Protein AF-A0A7C2XZT0-F1 (afdb_monomer_lite)

Sequence (110 aa):
MQKIMRIKLNLGLARIQKEAGERRDFLPNKQKAATVFMEDLLHELFVTHFGEPVEAVTPLKGGGSDRKLFRLRHAQRSVIGVTNSDRQENLAFLGFSKHFRRAGLPVPEI

Secondary structure (DSSP, 8-state):
-THHHHHHHHHHHHHHHHHHTS-TT----HHHHHHHHHHHHHHHHHHHHHSS---EEEEE--SSSS-EEEEEEETTEEEEEEE-S-HHHHHHHHHHHHHHHHTT------

Radius of gyration: 16.82 Å; chains: 1; bounding box: 32×40×54 Å

Foldseek 3Di:
DPPPVVVVVVVVVVVVVVVCVPDVPDPDDPVRVVVVVLVVVQQVVCCVVPVDGWPDKDWDDDDPDPKTWIWTDDDPDIDIDIDDPDPVVVVVVVVVQVVCVVVVHPHDDD

Structure (mmCIF, N/CA/C/O backbone):
data_AF-A0A7C2XZT0-F1
#
_entry.id   AF-A0A7C2XZT0-F1
#
loop_
_atom_site.group_PDB
_atom_site.id
_atom_site.type_symbol
_atom_site.label_atom_id
_atom_site.label_alt_id
_atom_site.label_comp_id
_atom_site.label_asym_id
_atom_site.label_entity_id
_atom_site.label_seq_id
_atom_site.pdbx_PDB_ins_code
_atom_site.Cartn_x
_atom_site.Cartn_y
_atom_site.Cartn_z
_atom_site.occupancy
_atom_site.B_iso_or_equiv
_atom_site.auth_seq_id
_atom_site.auth_comp_id
_atom_site.auth_asym_id
_atom_site.auth_atom_id
_atom_site.pdbx_PDB_model_num
ATOM 1 N N . MET A 1 1 ? -2.271 29.310 6.857 1.00 49.53 1 MET A N 1
ATOM 2 C CA . MET A 1 1 ? -2.442 27.858 6.600 1.00 49.53 1 MET A CA 1
ATOM 3 C C . MET A 1 1 ? -1.322 26.963 7.166 1.00 49.53 1 MET A C 1
ATOM 5 O O . MET A 1 1 ? -1.545 25.770 7.286 1.00 49.53 1 MET A O 1
ATOM 9 N N . GLN A 1 2 ? -0.173 27.483 7.632 1.00 40.97 2 GLN A N 1
ATOM 10 C CA . GLN A 1 2 ? 0.926 26.654 8.184 1.00 40.97 2 GLN A CA 1
ATOM 11 C C . GLN A 1 2 ? 0.726 26.133 9.630 1.00 40.97 2 GLN A C 1
ATOM 13 O O . GLN A 1 2 ? 1.527 25.344 10.124 1.00 40.97 2 GLN A O 1
ATOM 18 N N . LYS A 1 3 ? -0.336 26.551 10.336 1.00 38.19 3 LYS A N 1
ATOM 19 C CA . LYS A 1 3 ? -0.523 26.236 11.768 1.00 38.19 3 LYS A CA 1
ATOM 20 C C . LYS A 1 3 ? -1.102 24.833 12.023 1.00 38.19 3 LYS A C 1
ATOM 22 O O . LYS A 1 3 ? -0.831 24.258 13.067 1.00 38.19 3 LYS A O 1
ATOM 27 N N . ILE A 1 4 ? -1.837 24.262 11.063 1.00 40.81 4 ILE A N 1
ATOM 28 C CA . ILE A 1 4 ? -2.536 22.967 11.210 1.00 40.81 4 ILE A CA 1
ATOM 29 C C . ILE A 1 4 ? -1.582 21.777 11.003 1.00 40.81 4 ILE A C 1
ATOM 31 O O . ILE A 1 4 ? -1.640 20.802 11.748 1.00 40.81 4 ILE A O 1
ATOM 35 N N . MET A 1 5 ? -0.636 21.881 10.063 1.00 37.88 5 MET A N 1
ATOM 36 C CA . MET A 1 5 ? 0.339 20.815 9.780 1.00 37.88 5 MET A CA 1
ATOM 37 C C . MET A 1 5 ? 1.315 20.590 10.950 1.00 37.88 5 MET A C 1
ATOM 39 O O . MET A 1 5 ? 1.698 19.462 11.245 1.00 37.88 5 MET A O 1
ATOM 43 N N . ARG A 1 6 ? 1.640 21.655 11.697 1.00 37.72 6 ARG A N 1
ATOM 44 C CA . ARG A 1 6 ? 2.507 21.592 12.887 1.00 37.72 6 ARG A CA 1
ATOM 45 C C . ARG A 1 6 ? 1.830 20.913 14.088 1.00 37.72 6 ARG A C 1
ATOM 47 O O . ARG A 1 6 ? 2.519 20.352 14.932 1.00 37.72 6 ARG A O 1
ATOM 54 N N . ILE A 1 7 ? 0.494 20.921 14.147 1.00 40.41 7 ILE A N 1
ATOM 55 C CA . ILE A 1 7 ? -0.284 20.274 15.218 1.00 40.41 7 ILE A CA 1
ATOM 56 C C . ILE A 1 7 ? -0.362 18.756 14.998 1.00 40.41 7 ILE A C 1
ATOM 58 O O . ILE A 1 7 ? -0.225 18.004 15.959 1.00 40.41 7 ILE A O 1
ATOM 62 N N . LYS A 1 8 ? -0.497 18.286 13.748 1.00 45.34 8 LYS A N 1
ATOM 63 C CA . LYS A 1 8 ? -0.512 16.842 13.446 1.00 45.34 8 LYS A CA 1
ATOM 64 C C . LYS A 1 8 ? 0.846 16.168 13.679 1.00 45.34 8 LYS A C 1
ATOM 66 O O . LYS A 1 8 ? 0.877 15.083 14.250 1.00 45.34 8 LYS A O 1
ATOM 71 N N . LEU A 1 9 ? 1.956 16.841 13.352 1.00 43.72 9 LEU A N 1
ATOM 72 C CA . LEU A 1 9 ? 3.303 16.324 13.641 1.00 43.72 9 LEU A CA 1
ATOM 73 C C . LEU A 1 9 ? 3.556 16.209 15.157 1.00 43.72 9 LEU A C 1
ATOM 75 O O . LEU A 1 9 ? 4.122 15.223 15.624 1.00 43.72 9 LEU A O 1
ATOM 79 N N . ASN A 1 10 ? 3.058 17.174 15.939 1.00 39.31 10 ASN A N 1
ATOM 80 C CA . ASN A 1 10 ? 3.134 17.124 17.400 1.00 39.31 10 ASN A CA 1
ATOM 81 C C . ASN A 1 10 ? 2.241 16.039 18.018 1.00 39.31 10 ASN A C 1
ATOM 83 O O . ASN A 1 10 ? 2.585 15.541 19.083 1.00 39.31 10 ASN A O 1
ATOM 87 N N . LEU A 1 11 ? 1.130 15.646 17.385 1.00 51.69 11 LEU A N 1
ATOM 88 C CA . LEU A 1 11 ? 0.261 14.587 17.916 1.00 51.69 11 LEU A CA 1
ATOM 89 C C . LEU A 1 11 ? 0.911 13.197 17.824 1.00 51.69 11 LEU A C 1
ATOM 91 O O . LEU A 1 11 ? 0.818 12.425 18.776 1.00 51.69 11 LEU A O 1
ATOM 95 N N . GLY A 1 12 ? 1.605 12.899 16.719 1.00 48.28 12 GLY A N 1
ATOM 96 C CA . GLY A 1 12 ? 2.367 11.652 16.567 1.00 48.28 12 GLY A CA 1
ATOM 97 C C . GLY A 1 12 ? 3.554 11.578 17.534 1.00 48.28 12 GLY A C 1
ATOM 98 O O . GLY A 1 12 ? 3.733 10.583 18.234 1.00 48.28 12 GLY A O 1
ATOM 99 N N . LEU A 1 13 ? 4.302 12.679 17.668 1.00 45.34 13 LEU A N 1
ATOM 100 C CA . LEU A 1 13 ? 5.394 12.809 18.643 1.00 45.34 13 LEU A CA 1
ATOM 101 C C . LEU A 1 13 ? 4.905 12.727 20.098 1.00 45.34 13 LEU A C 1
ATOM 103 O O . LEU A 1 13 ? 5.548 12.079 20.920 1.00 45.34 13 LEU A O 1
ATOM 107 N N . ALA A 1 14 ? 3.754 13.323 20.421 1.00 47.81 14 ALA A N 1
ATOM 108 C CA . ALA A 1 14 ? 3.172 13.261 21.760 1.00 47.81 14 ALA A CA 1
ATOM 109 C C . ALA A 1 14 ? 2.656 11.858 22.111 1.00 47.81 14 ALA A C 1
ATOM 111 O O . ALA A 1 14 ? 2.736 11.464 23.271 1.00 47.81 14 ALA A O 1
ATOM 112 N N . ARG A 1 15 ? 2.172 11.081 21.132 1.00 48.44 15 ARG A N 1
ATOM 113 C CA . ARG A 1 15 ? 1.782 9.677 21.338 1.00 48.44 15 ARG A CA 1
ATOM 114 C C . ARG A 1 15 ? 2.995 8.810 21.679 1.00 48.44 15 ARG A C 1
ATOM 116 O O . ARG A 1 15 ? 2.960 8.087 22.669 1.00 48.44 15 ARG A O 1
ATOM 123 N N . ILE A 1 16 ? 4.097 8.997 20.952 1.00 53.38 16 ILE A N 1
ATOM 124 C CA . ILE A 1 16 ? 5.383 8.338 21.228 1.00 53.38 16 ILE A CA 1
ATOM 125 C C . ILE A 1 16 ? 5.924 8.738 22.613 1.00 53.38 16 ILE A C 1
ATOM 127 O O . ILE A 1 16 ? 6.400 7.887 23.357 1.00 53.38 16 ILE A O 1
ATOM 131 N N . GLN A 1 17 ? 5.819 10.014 23.003 1.00 48.97 17 GLN A N 1
ATOM 132 C CA . GLN A 1 17 ? 6.285 10.484 24.315 1.00 48.97 17 GLN A CA 1
ATOM 133 C C . GLN A 1 17 ? 5.397 10.029 25.482 1.00 48.97 17 GLN A C 1
ATOM 135 O O . GLN A 1 17 ? 5.916 9.727 26.556 1.00 48.97 17 GLN A O 1
ATOM 140 N N . LYS A 1 18 ? 4.075 9.941 25.287 1.00 47.41 18 LYS A N 1
ATOM 141 C CA . LYS A 1 18 ? 3.136 9.472 26.316 1.00 47.41 18 LYS A CA 1
ATOM 142 C C . LYS A 1 18 ? 3.278 7.968 26.569 1.00 47.41 18 LYS A C 1
ATOM 144 O O . LYS A 1 18 ? 3.174 7.545 27.713 1.00 47.41 18 LYS A O 1
ATOM 149 N N . GLU A 1 19 ? 3.591 7.185 25.537 1.00 47.34 19 GLU A N 1
ATOM 150 C CA . GLU A 1 19 ? 3.903 5.753 25.665 1.00 47.34 19 GLU A CA 1
ATOM 151 C C . GLU A 1 19 ? 5.321 5.505 26.226 1.00 47.34 19 GLU A C 1
ATOM 153 O O . GLU A 1 19 ? 5.536 4.544 26.963 1.00 47.34 19 GLU A O 1
ATOM 158 N N . ALA A 1 20 ? 6.281 6.400 25.956 1.00 47.56 20 ALA A N 1
ATOM 159 C CA . ALA A 1 20 ? 7.644 6.329 26.498 1.00 47.56 20 ALA A CA 1
ATOM 160 C C . ALA A 1 20 ? 7.760 6.752 27.978 1.00 47.56 20 ALA A C 1
ATOM 162 O O . ALA A 1 20 ? 8.731 6.394 28.646 1.00 47.56 20 ALA A O 1
ATOM 163 N N . GLY A 1 21 ? 6.787 7.501 28.507 1.00 39.62 21 GLY A N 1
ATOM 164 C CA . GLY A 1 21 ? 6.800 8.003 29.886 1.00 39.62 21 GLY A CA 1
ATOM 165 C C . GLY A 1 21 ? 6.591 6.937 30.969 1.00 39.62 21 GLY A C 1
ATOM 166 O O . GLY A 1 21 ? 6.970 7.167 32.115 1.00 39.62 21 GLY A O 1
ATOM 167 N N . GLU A 1 22 ? 6.039 5.770 30.621 1.00 45.91 22 GLU A N 1
ATOM 168 C CA . GLU A 1 22 ? 5.622 4.751 31.601 1.00 45.91 22 GLU A CA 1
ATOM 169 C C . GLU A 1 22 ? 6.453 3.454 31.552 1.00 45.91 22 GLU A C 1
ATOM 171 O O . GLU A 1 22 ? 6.354 2.609 32.438 1.00 45.91 22 GLU A O 1
ATOM 176 N N . ARG A 1 23 ? 7.346 3.299 30.564 1.00 45.75 23 ARG A N 1
ATOM 177 C CA . ARG A 1 23 ? 8.297 2.176 30.487 1.00 45.75 23 ARG A CA 1
ATOM 178 C C . ARG A 1 23 ? 9.681 2.682 30.101 1.00 45.75 23 ARG A C 1
ATOM 180 O O . ARG A 1 23 ? 9.989 2.828 28.922 1.00 45.75 23 ARG A O 1
ATOM 187 N N . ARG A 1 24 ? 10.537 2.896 31.105 1.00 42.59 24 ARG A N 1
ATOM 188 C CA . ARG A 1 24 ? 11.923 3.380 30.945 1.00 42.59 24 ARG A CA 1
ATOM 189 C C . ARG A 1 24 ? 12.863 2.426 30.179 1.00 42.59 24 ARG A C 1
ATOM 191 O O . ARG A 1 24 ? 14.003 2.801 29.935 1.00 42.59 24 ARG A O 1
ATOM 198 N N . ASP A 1 25 ? 12.373 1.277 29.707 1.00 42.66 25 ASP A N 1
ATOM 199 C CA . ASP A 1 25 ? 13.208 0.215 29.123 1.00 42.66 25 ASP A CA 1
ATOM 200 C C . ASP A 1 25 ? 12.949 -0.055 27.626 1.00 42.66 25 ASP A C 1
ATOM 202 O O . ASP A 1 25 ? 13.541 -0.963 27.047 1.00 42.66 25 ASP A O 1
ATOM 206 N N . PHE A 1 26 ? 12.087 0.719 26.955 1.00 47.22 26 PHE A N 1
ATOM 207 C CA . PHE A 1 26 ? 11.761 0.498 25.538 1.00 47.22 26 PHE A CA 1
ATOM 208 C C . PHE A 1 26 ? 12.187 1.670 24.652 1.00 47.22 26 PHE A C 1
ATOM 210 O O . PHE A 1 26 ? 11.362 2.428 24.152 1.00 47.22 26 PHE A O 1
ATOM 217 N N . LEU A 1 27 ? 13.489 1.774 24.377 1.00 47.66 27 LEU A N 1
ATOM 218 C CA . LEU A 1 27 ? 13.943 2.443 23.157 1.00 47.66 27 LEU A CA 1
ATOM 219 C C . LEU A 1 27 ? 13.698 1.476 21.986 1.00 47.66 27 LEU A C 1
ATOM 221 O O . LEU A 1 27 ? 14.355 0.433 21.914 1.00 47.66 27 LEU A O 1
ATOM 225 N N . PRO A 1 28 ? 12.746 1.744 21.075 1.00 55.03 28 PRO A N 1
ATOM 226 C CA . PRO A 1 28 ? 12.532 0.864 19.939 1.00 55.03 28 PRO A CA 1
ATOM 227 C C . PRO A 1 28 ? 13.796 0.840 19.074 1.00 55.03 28 PRO A C 1
ATOM 229 O O . PRO A 1 28 ? 14.342 1.884 18.720 1.00 55.03 28 PRO A O 1
ATOM 232 N N . ASN A 1 29 ? 14.251 -0.358 18.693 1.00 73.00 29 ASN A N 1
ATOM 233 C CA . ASN A 1 29 ? 15.286 -0.500 17.667 1.00 73.00 29 ASN A CA 1
ATOM 234 C C . ASN A 1 29 ? 14.879 0.317 16.422 1.00 73.00 29 ASN A C 1
ATOM 236 O O . ASN A 1 29 ? 13.700 0.327 16.054 1.00 73.00 29 ASN A O 1
ATOM 240 N N . LYS A 1 30 ? 15.854 0.942 15.746 1.00 60.34 30 LYS A N 1
ATOM 241 C CA . LYS A 1 30 ? 15.698 1.659 14.468 1.00 60.34 30 LYS A CA 1
ATOM 242 C C . LYS A 1 30 ? 14.770 0.939 13.484 1.00 60.34 30 LYS A C 1
ATOM 244 O O . LYS A 1 30 ? 13.962 1.592 12.837 1.00 60.34 30 LYS A O 1
ATOM 249 N N . GLN A 1 31 ? 14.831 -0.392 13.407 1.00 59.69 31 GLN A N 1
ATOM 250 C CA . GLN A 1 31 ? 13.961 -1.191 12.530 1.00 59.69 31 GLN A CA 1
ATOM 251 C C . GLN A 1 31 ? 12.475 -1.147 12.932 1.00 59.69 31 GLN A C 1
ATOM 253 O O . GLN A 1 31 ? 11.598 -1.036 12.071 1.00 59.69 31 GLN A O 1
ATOM 258 N N . LYS A 1 32 ? 12.185 -1.215 14.237 1.00 62.53 32 LYS A N 1
ATOM 259 C CA . LYS A 1 32 ? 10.822 -1.145 14.779 1.00 62.53 32 LYS A CA 1
ATOM 260 C C . LYS A 1 32 ? 10.278 0.275 14.658 1.00 62.53 32 LYS A C 1
ATOM 262 O O . LYS A 1 32 ? 9.176 0.446 14.156 1.00 62.53 32 LYS A O 1
ATOM 267 N N . ALA A 1 33 ? 11.089 1.276 15.004 1.00 62.53 33 ALA A N 1
ATOM 268 C CA . ALA A 1 33 ? 10.738 2.683 14.837 1.00 62.53 33 ALA A CA 1
ATOM 269 C C . ALA A 1 33 ? 10.412 3.009 13.369 1.00 62.53 33 ALA A C 1
ATOM 271 O O . ALA A 1 33 ? 9.333 3.509 13.082 1.00 62.53 33 ALA A O 1
ATOM 272 N N . ALA A 1 34 ? 11.285 2.635 12.426 1.00 63.06 34 ALA A N 1
ATOM 273 C CA . ALA A 1 34 ? 11.055 2.857 10.998 1.00 63.06 34 ALA A CA 1
ATOM 274 C C . ALA A 1 34 ? 9.789 2.159 10.480 1.00 63.06 34 ALA A C 1
ATOM 276 O O . ALA A 1 34 ? 9.133 2.675 9.586 1.00 63.06 34 ALA A O 1
ATOM 277 N N . THR A 1 35 ? 9.434 0.996 11.028 1.00 67.56 35 THR A N 1
ATOM 278 C CA . THR A 1 35 ? 8.207 0.292 10.630 1.00 67.56 35 THR A CA 1
ATOM 279 C C . THR A 1 35 ? 6.959 1.017 11.135 1.00 67.56 35 THR A C 1
ATOM 281 O O . THR A 1 35 ? 6.048 1.222 10.344 1.00 67.56 35 THR A O 1
ATOM 284 N N . VAL A 1 36 ? 6.962 1.484 12.389 1.00 69.62 36 VAL A N 1
ATOM 285 C CA . VAL A 1 36 ? 5.868 2.290 12.965 1.00 69.62 36 VAL A CA 1
ATOM 286 C C . VAL A 1 36 ? 5.677 3.593 12.179 1.00 69.62 36 VAL A C 1
ATOM 288 O O . VAL A 1 36 ? 4.570 3.887 11.747 1.00 69.62 36 VAL A O 1
ATOM 291 N N . PHE A 1 37 ? 6.763 4.313 11.870 1.00 74.38 37 PHE A N 1
ATOM 292 C CA . PHE A 1 37 ? 6.685 5.540 11.064 1.00 74.38 37 PHE A CA 1
ATOM 293 C C . PHE A 1 37 ? 6.129 5.304 9.652 1.00 74.38 37 PHE A C 1
ATOM 295 O O . PHE A 1 37 ? 5.421 6.149 9.112 1.00 74.38 37 PHE A O 1
ATOM 302 N N . MET A 1 38 ? 6.467 4.178 9.021 1.00 77.94 38 MET A N 1
ATOM 303 C CA . MET A 1 38 ? 5.993 3.861 7.670 1.00 77.94 38 MET A CA 1
ATOM 304 C C . MET A 1 38 ? 4.517 3.452 7.661 1.00 77.94 38 MET A C 1
ATOM 306 O O . MET A 1 38 ? 3.802 3.776 6.716 1.00 77.94 38 MET A O 1
ATOM 310 N N . GLU A 1 39 ? 4.050 2.785 8.715 1.00 82.12 39 GLU A N 1
ATOM 311 C CA . GLU A 1 39 ? 2.629 2.510 8.922 1.00 82.12 39 GLU A CA 1
ATOM 312 C C . GLU A 1 39 ? 1.842 3.818 9.110 1.00 82.12 39 GLU A C 1
ATOM 314 O O . GLU A 1 39 ? 0.835 4.018 8.430 1.00 82.12 39 GLU A O 1
ATOM 319 N N . ASP A 1 40 ? 2.358 4.764 9.905 1.00 88.38 40 ASP A N 1
ATOM 320 C CA . ASP A 1 40 ? 1.750 6.092 10.087 1.00 88.38 40 ASP A CA 1
ATOM 321 C C . ASP A 1 40 ? 1.588 6.854 8.758 1.00 88.38 40 ASP A C 1
ATOM 323 O O . ASP A 1 40 ? 0.544 7.464 8.509 1.00 88.38 40 ASP A O 1
ATOM 327 N N . LEU A 1 41 ? 2.583 6.775 7.864 1.00 92.12 41 LEU A N 1
ATOM 328 C CA . LEU A 1 41 ? 2.502 7.381 6.528 1.00 92.12 41 LEU A CA 1
ATOM 329 C C . LEU A 1 41 ? 1.385 6.765 5.678 1.00 92.12 41 LEU A C 1
ATOM 331 O O . LEU A 1 41 ? 0.683 7.486 4.967 1.00 92.12 41 LEU A O 1
ATOM 335 N N . LEU A 1 42 ? 1.199 5.444 5.740 1.00 94.75 42 LEU A N 1
ATOM 336 C CA . LEU A 1 42 ? 0.117 4.776 5.014 1.00 94.75 42 LEU A CA 1
ATOM 337 C C . LEU A 1 42 ? -1.259 5.142 5.584 1.00 94.75 42 LEU A C 1
ATOM 339 O O . LEU A 1 42 ? -2.200 5.327 4.812 1.00 94.75 42 LEU A O 1
ATOM 343 N N . HIS A 1 43 ? -1.374 5.301 6.905 1.00 94.81 43 HIS A N 1
ATOM 344 C CA . HIS A 1 43 ? -2.585 5.818 7.543 1.00 94.81 43 HIS A CA 1
ATOM 345 C C . HIS A 1 43 ? -2.926 7.232 7.059 1.00 94.81 43 HIS A C 1
ATOM 347 O O . HIS A 1 43 ? -4.067 7.493 6.672 1.00 94.81 43 HIS A O 1
ATOM 353 N N . GLU A 1 44 ? -1.948 8.142 7.053 1.00 95.00 44 GLU A N 1
ATOM 354 C CA . GLU A 1 44 ? -2.149 9.515 6.585 1.00 95.00 44 GLU A CA 1
ATOM 355 C C . GLU A 1 44 ? -2.538 9.557 5.104 1.00 95.00 44 GLU A C 1
ATOM 357 O O . GLU A 1 44 ? -3.465 10.283 4.729 1.00 95.00 44 GLU A O 1
ATOM 362 N N . LEU A 1 45 ? -1.873 8.756 4.267 1.00 95.00 45 LEU A N 1
ATOM 363 C CA . LEU A 1 45 ? -2.171 8.669 2.841 1.00 95.00 45 LEU A CA 1
ATOM 364 C C . LEU A 1 45 ? -3.597 8.165 2.596 1.00 95.00 45 LEU A C 1
ATOM 366 O O . LEU A 1 45 ? -4.316 8.752 1.789 1.00 95.00 45 LEU A O 1
ATOM 370 N N . PHE A 1 46 ? -4.025 7.125 3.316 1.00 96.31 46 PHE A N 1
ATOM 371 C CA . PHE A 1 46 ? -5.378 6.581 3.206 1.00 96.31 46 PHE A CA 1
ATOM 372 C C . PHE A 1 46 ? -6.435 7.633 3.560 1.00 96.31 46 PHE A C 1
ATOM 374 O O . PHE A 1 46 ? -7.357 7.864 2.779 1.00 96.31 46 PHE A O 1
ATOM 381 N N . VAL A 1 47 ? -6.266 8.326 4.691 1.00 96.50 47 VAL A N 1
ATOM 382 C CA . VAL A 1 47 ? -7.186 9.391 5.126 1.00 96.50 47 VAL A CA 1
ATOM 383 C C . VAL A 1 47 ? -7.206 10.543 4.129 1.00 96.50 47 VAL A C 1
ATOM 385 O O . VAL A 1 47 ? -8.267 11.068 3.809 1.00 96.50 47 VAL A O 1
ATOM 388 N N . THR A 1 48 ? -6.043 10.942 3.618 1.00 96.88 48 THR A N 1
ATOM 389 C CA . THR A 1 48 ? -5.940 12.046 2.656 1.00 96.88 48 THR A CA 1
ATOM 390 C C . THR A 1 48 ? -6.618 11.705 1.333 1.00 96.88 48 THR A C 1
ATOM 392 O O . THR A 1 48 ? -7.231 12.575 0.722 1.00 96.88 48 THR A O 1
ATOM 395 N N . HIS A 1 49 ? -6.519 10.451 0.890 1.00 95.56 49 HIS A N 1
ATOM 396 C CA . HIS A 1 49 ? -7.053 10.027 -0.398 1.00 95.56 49 HIS A CA 1
ATOM 397 C C . HIS A 1 49 ? -8.549 9.679 -0.345 1.00 95.56 49 HIS A C 1
ATOM 399 O O . HIS A 1 49 ? -9.284 10.036 -1.262 1.00 95.56 49 HIS A O 1
ATOM 405 N N . PHE A 1 50 ? -9.018 9.021 0.721 1.00 95.31 50 PHE A N 1
ATOM 406 C CA . PHE A 1 50 ? -10.409 8.562 0.833 1.00 95.31 50 PHE A CA 1
ATOM 407 C C . PHE A 1 50 ? -11.286 9.410 1.763 1.00 95.31 50 PHE A C 1
ATOM 409 O O . PHE A 1 50 ? -12.504 9.279 1.722 1.00 95.31 50 PHE A O 1
ATOM 416 N N . GLY A 1 51 ? -10.702 10.268 2.604 1.00 96.25 51 GLY A N 1
ATOM 417 C CA . GLY A 1 51 ? -11.439 11.034 3.619 1.00 96.25 51 GLY A CA 1
ATOM 418 C C . GLY A 1 51 ? -11.925 10.198 4.810 1.00 96.25 51 GLY A C 1
ATOM 419 O O . GLY A 1 51 ? -12.656 10.705 5.657 1.00 96.25 51 GLY A O 1
ATOM 420 N N . GLU A 1 52 ? -11.513 8.934 4.894 1.00 94.81 52 GLU A N 1
ATOM 421 C CA . GLU A 1 52 ? -11.961 7.952 5.883 1.00 94.81 52 GLU A CA 1
ATOM 422 C C . GLU A 1 52 ? -10.780 7.449 6.730 1.00 94.81 52 GLU A C 1
ATOM 424 O O . GLU A 1 52 ? -9.655 7.375 6.228 1.00 94.81 52 GLU A O 1
ATOM 429 N N . PRO A 1 53 ? -10.989 7.075 8.004 1.00 95.31 53 PRO A N 1
ATOM 430 C CA . PRO A 1 53 ? -9.943 6.478 8.825 1.00 95.31 53 PRO A CA 1
ATOM 431 C C . PRO A 1 53 ? -9.670 5.025 8.422 1.00 95.31 53 PRO A C 1
ATOM 433 O O . PRO A 1 53 ? -10.565 4.294 8.020 1.00 95.31 53 PRO A O 1
ATOM 436 N N . VAL A 1 54 ? -8.442 4.559 8.615 1.00 96.19 54 VAL A N 1
ATOM 437 C CA . VAL A 1 54 ? -8.129 3.127 8.495 1.00 96.19 54 VAL A CA 1
ATOM 438 C C . VAL A 1 54 ? -8.636 2.393 9.738 1.00 96.19 54 VAL A C 1
ATOM 440 O O . VAL A 1 54 ? -8.326 2.799 10.857 1.00 96.19 54 VAL A O 1
ATOM 443 N N . GLU A 1 55 ? -9.370 1.299 9.551 1.00 96.69 55 GLU A N 1
ATOM 444 C CA . GLU A 1 55 ? -9.869 0.442 10.639 1.00 96.69 55 GLU A CA 1
ATOM 445 C C . GLU A 1 55 ? -8.933 -0.730 10.934 1.00 96.69 55 GLU A C 1
ATOM 447 O O . GLU A 1 55 ? -8.805 -1.152 12.081 1.00 96.69 55 GLU A O 1
ATOM 452 N N . ALA A 1 56 ? -8.268 -1.262 9.906 1.00 94.00 56 ALA A N 1
ATOM 453 C CA . ALA A 1 56 ? -7.334 -2.367 10.062 1.00 94.00 56 ALA A CA 1
ATOM 454 C C . ALA A 1 56 ? -6.161 -2.267 9.087 1.00 94.00 56 ALA A C 1
ATOM 456 O O . ALA A 1 56 ? -6.348 -1.991 7.897 1.00 94.00 56 ALA A O 1
ATOM 457 N N . VAL A 1 57 ? -4.969 -2.579 9.597 1.00 94.75 57 VAL A N 1
ATOM 458 C CA . VAL A 1 57 ? -3.740 -2.757 8.822 1.00 94.75 57 VAL A CA 1
ATOM 459 C C . VAL A 1 57 ? -3.243 -4.182 9.021 1.00 94.75 57 VAL A C 1
ATOM 461 O O . VAL A 1 57 ? -3.180 -4.690 10.138 1.00 94.75 57 VAL A O 1
ATOM 464 N N . THR A 1 58 ? -2.917 -4.871 7.933 1.00 94.38 58 THR A N 1
ATOM 465 C CA . THR A 1 58 ? -2.358 -6.227 7.991 1.00 94.38 58 THR A CA 1
ATOM 466 C C . THR A 1 58 ? -1.117 -6.308 7.111 1.00 94.38 58 THR A C 1
ATOM 468 O O . THR A 1 58 ? -1.240 -6.094 5.902 1.00 94.38 58 THR A O 1
ATOM 471 N N . PRO A 1 59 ? 0.072 -6.625 7.655 1.00 93.19 59 PRO A N 1
ATOM 472 C CA . PRO A 1 59 ? 1.258 -6.826 6.836 1.00 93.19 59 PRO A CA 1
ATOM 473 C C . PRO A 1 59 ? 1.060 -8.030 5.912 1.00 93.19 59 PRO A C 1
ATOM 475 O O . PRO A 1 59 ? 0.492 -9.053 6.297 1.00 93.19 59 PRO A O 1
ATOM 478 N N . LEU A 1 60 ? 1.534 -7.908 4.678 1.00 92.50 60 LEU A N 1
ATOM 479 C CA . LEU A 1 60 ? 1.500 -8.966 3.679 1.00 92.50 60 LEU A CA 1
ATOM 480 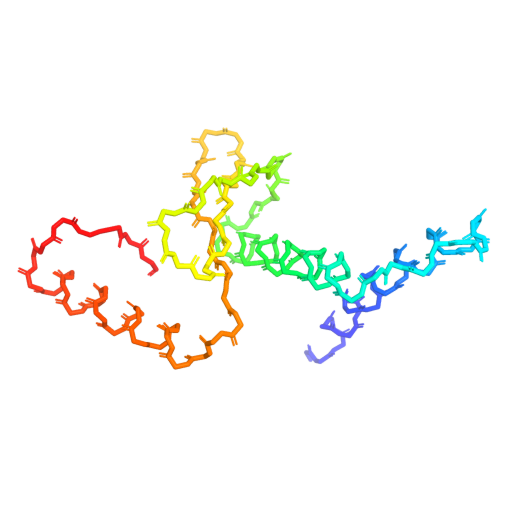C C . LEU A 1 60 ? 2.920 -9.461 3.415 1.00 92.50 60 LEU A C 1
ATOM 482 O O . LEU A 1 60 ? 3.875 -8.683 3.408 1.00 92.50 60 LEU A O 1
ATOM 486 N N . LYS A 1 61 ? 3.061 -10.767 3.174 1.00 87.38 61 LYS A N 1
ATOM 487 C CA . LYS A 1 61 ? 4.351 -11.356 2.811 1.00 87.38 61 LYS A CA 1
ATOM 488 C C . LYS A 1 61 ? 4.807 -10.786 1.463 1.00 87.38 61 LYS A C 1
ATOM 490 O O . LYS A 1 61 ? 4.094 -10.912 0.469 1.00 87.38 61 LYS A O 1
ATOM 495 N N . GLY A 1 62 ? 5.985 -10.166 1.443 1.00 79.06 62 GLY A N 1
ATOM 496 C CA . GLY A 1 62 ? 6.633 -9.705 0.215 1.00 79.06 62 GLY A CA 1
ATOM 497 C C . GLY A 1 62 ? 7.121 -10.876 -0.644 1.00 79.06 62 GLY A C 1
ATOM 498 O O . GLY A 1 62 ? 7.487 -11.930 -0.124 1.00 79.06 62 GLY A O 1
ATOM 499 N N . GLY A 1 63 ? 7.105 -10.688 -1.965 1.00 68.12 63 GLY A N 1
ATOM 500 C CA . GLY A 1 63 ? 7.426 -11.709 -2.970 1.00 68.12 63 GLY A CA 1
ATOM 501 C C . GLY A 1 63 ? 8.769 -11.507 -3.678 1.00 68.12 63 GLY A C 1
ATOM 502 O O . GLY A 1 63 ? 8.851 -11.799 -4.864 1.00 68.12 63 GLY A O 1
ATOM 503 N N . GLY A 1 64 ? 9.789 -10.980 -2.986 1.00 70.44 64 GLY A N 1
ATOM 504 C CA . GLY A 1 64 ? 11.158 -10.877 -3.524 1.00 70.44 64 GLY A CA 1
ATOM 505 C C . GLY A 1 64 ? 11.713 -9.464 -3.741 1.00 70.44 64 GLY A C 1
ATOM 506 O O . GLY A 1 64 ? 12.710 -9.322 -4.438 1.00 70.44 64 GLY A O 1
ATOM 507 N N . SER A 1 65 ? 11.102 -8.427 -3.161 1.00 82.00 65 SER A N 1
ATOM 508 C CA . SER A 1 65 ? 11.680 -7.076 -3.094 1.00 82.00 65 SER A CA 1
ATOM 509 C C . SER A 1 65 ? 11.771 -6.582 -1.650 1.00 82.00 65 SER A C 1
ATOM 511 O O . SER A 1 65 ? 11.119 -7.133 -0.761 1.00 82.00 65 SER A O 1
ATOM 513 N N . ASP A 1 66 ? 12.515 -5.495 -1.437 1.00 86.31 66 ASP A N 1
ATOM 514 C CA . ASP A 1 66 ? 12.626 -4.811 -0.137 1.00 86.31 66 ASP A CA 1
ATOM 515 C C . ASP A 1 66 ? 11.353 -4.031 0.247 1.00 86.31 66 ASP A C 1
ATOM 517 O O . ASP A 1 66 ? 11.252 -3.443 1.329 1.00 86.31 66 ASP A O 1
ATOM 521 N N . ARG A 1 67 ? 10.339 -4.040 -0.628 1.00 90.25 67 ARG A N 1
ATOM 522 C CA . ARG A 1 67 ? 9.056 -3.381 -0.391 1.00 90.25 67 ARG A CA 1
ATOM 523 C C . ARG A 1 67 ? 8.287 -4.102 0.705 1.00 90.25 67 ARG A C 1
ATOM 525 O O . ARG A 1 67 ? 8.044 -5.307 0.640 1.00 90.25 67 ARG A O 1
ATOM 532 N N . LYS A 1 68 ? 7.798 -3.329 1.670 1.00 90.62 68 LYS A N 1
ATOM 533 C CA . LYS A 1 68 ? 6.843 -3.818 2.666 1.00 90.62 68 LYS A CA 1
ATOM 534 C C . LYS A 1 68 ? 5.434 -3.540 2.164 1.00 90.62 68 LYS A C 1
ATOM 536 O O . LYS A 1 68 ? 5.112 -2.402 1.819 1.00 90.62 68 LYS A O 1
ATOM 541 N N . LEU A 1 69 ? 4.622 -4.589 2.095 1.00 92.62 69 LEU A N 1
ATOM 542 C CA . LEU A 1 69 ? 3.238 -4.518 1.646 1.00 92.62 69 LEU A CA 1
ATOM 543 C C . LEU A 1 69 ? 2.305 -4.627 2.847 1.00 92.62 69 LEU A C 1
ATOM 545 O O . LEU A 1 69 ? 2.524 -5.432 3.750 1.00 92.62 69 LEU A O 1
ATOM 549 N N . PHE A 1 70 ? 1.227 -3.857 2.809 1.00 94.56 70 PHE A N 1
ATOM 550 C CA . PHE A 1 70 ? 0.202 -3.822 3.839 1.00 94.56 70 PHE A CA 1
ATOM 551 C C . PHE A 1 70 ? -1.171 -3.837 3.184 1.00 94.56 70 PHE A C 1
ATOM 553 O O . PHE A 1 70 ? -1.378 -3.241 2.130 1.00 94.56 70 PHE A O 1
ATOM 560 N N . ARG A 1 71 ? -2.135 -4.494 3.817 1.00 96.31 71 ARG A N 1
ATOM 561 C CA . ARG A 1 71 ? -3.548 -4.344 3.488 1.00 96.31 71 ARG A CA 1
ATOM 562 C C . ARG A 1 71 ? -4.174 -3.348 4.441 1.00 96.31 71 ARG A C 1
ATOM 564 O O . ARG A 1 71 ? -4.124 -3.582 5.642 1.00 96.31 71 ARG A O 1
ATOM 571 N N . LEU A 1 72 ? -4.771 -2.294 3.899 1.00 97.06 72 LEU A N 1
ATOM 572 C CA . LEU A 1 72 ? -5.531 -1.306 4.656 1.00 97.06 72 LEU A CA 1
ATOM 573 C C . LEU A 1 72 ? -7.017 -1.503 4.370 1.00 97.06 72 LEU A C 1
ATOM 575 O O . LEU A 1 72 ? -7.401 -1.717 3.214 1.00 97.06 72 LEU A O 1
ATOM 579 N N . ARG A 1 73 ? -7.843 -1.452 5.414 1.00 97.31 73 ARG A N 1
ATOM 580 C CA . ARG A 1 73 ? -9.295 -1.631 5.313 1.00 97.31 73 ARG A CA 1
ATOM 581 C C . ARG A 1 73 ? -10.059 -0.533 6.040 1.00 97.31 73 ARG A C 1
ATOM 583 O O . ARG A 1 73 ? -9.635 -0.098 7.108 1.00 97.31 73 ARG A O 1
ATOM 590 N N . HIS A 1 74 ? -11.189 -0.150 5.455 1.00 96.88 74 HIS A N 1
ATOM 591 C CA . HIS A 1 74 ? -12.243 0.641 6.086 1.00 96.88 74 HIS A CA 1
ATOM 592 C C . HIS A 1 74 ? -13.590 0.187 5.521 1.00 96.88 74 HIS A C 1
ATOM 594 O O . HIS A 1 74 ? -13.792 0.267 4.306 1.00 96.88 74 HIS A O 1
ATOM 600 N N . ALA A 1 75 ? -14.497 -0.307 6.363 1.00 95.12 75 ALA A N 1
ATOM 601 C CA . ALA A 1 75 ? -15.778 -0.866 5.941 1.00 95.12 75 ALA A CA 1
ATOM 602 C C . ALA A 1 75 ? -15.618 -1.875 4.777 1.00 95.12 75 ALA A C 1
ATOM 604 O O . ALA A 1 75 ? -14.975 -2.914 4.927 1.00 95.12 75 ALA A O 1
ATOM 605 N N . GLN A 1 76 ? -16.179 -1.573 3.599 1.00 94.31 76 GLN A N 1
ATOM 606 C CA . GLN A 1 76 ? -16.098 -2.426 2.402 1.00 94.31 76 GLN A CA 1
ATOM 607 C C . GLN A 1 76 ? -14.868 -2.149 1.520 1.00 94.31 76 GLN A C 1
ATOM 609 O O . GLN A 1 76 ? -14.634 -2.847 0.533 1.00 94.31 76 GLN A O 1
ATOM 614 N N . ARG A 1 77 ? -14.061 -1.135 1.849 1.00 95.25 77 ARG A N 1
ATOM 615 C CA . ARG A 1 77 ? -12.881 -0.746 1.077 1.00 95.25 77 ARG A CA 1
ATOM 616 C C . ARG A 1 77 ? -11.659 -1.519 1.544 1.00 95.25 77 ARG A C 1
ATOM 618 O O . ARG A 1 77 ? -11.358 -1.596 2.734 1.00 95.25 77 ARG A O 1
ATOM 625 N N . SER A 1 78 ? -10.920 -2.060 0.582 1.00 96.12 78 SER A N 1
ATOM 626 C CA . SER A 1 78 ? -9.665 -2.769 0.814 1.00 96.12 78 SER A CA 1
ATOM 627 C C . SER A 1 78 ? -8.639 -2.315 -0.213 1.00 96.12 78 SER A C 1
ATOM 629 O O . SER A 1 78 ? -8.862 -2.472 -1.410 1.00 96.12 78 SER A O 1
ATOM 631 N N . VAL A 1 79 ? -7.501 -1.801 0.252 1.00 96.88 79 VAL A N 1
ATOM 632 C CA . VAL A 1 79 ? -6.400 -1.335 -0.606 1.00 96.88 79 VAL A CA 1
ATOM 633 C C . VAL A 1 79 ? -5.069 -1.938 -0.174 1.00 96.88 79 VAL A C 1
ATOM 635 O O . VAL A 1 79 ? -4.921 -2.421 0.952 1.00 96.88 79 VAL A O 1
ATOM 638 N N . ILE A 1 80 ? -4.096 -1.917 -1.083 1.00 95.38 80 ILE A N 1
ATOM 639 C CA . ILE A 1 80 ? -2.720 -2.318 -0.798 1.00 95.38 80 ILE A CA 1
ATOM 640 C C . ILE A 1 80 ? -1.873 -1.062 -0.609 1.00 95.38 80 ILE A C 1
ATOM 642 O O . ILE A 1 80 ? -1.703 -0.279 -1.537 1.00 95.38 80 ILE A O 1
ATOM 646 N N . GLY A 1 81 ? -1.337 -0.889 0.594 1.00 94.69 81 GLY A N 1
ATOM 647 C CA . GLY A 1 81 ? -0.292 0.083 0.884 1.00 94.69 81 GLY A CA 1
ATOM 648 C C . GLY A 1 81 ? 1.081 -0.535 0.650 1.00 94.69 81 GLY A C 1
ATOM 649 O O . GLY A 1 81 ? 1.309 -1.704 0.970 1.00 94.69 81 GLY A O 1
ATOM 650 N N . VAL A 1 82 ? 2.002 0.244 0.091 1.00 92.69 82 VAL A N 1
ATOM 651 C CA . VAL A 1 82 ? 3.370 -0.198 -0.193 1.00 92.69 82 VAL A CA 1
ATOM 652 C C . VAL A 1 82 ? 4.338 0.858 0.312 1.00 92.69 82 VAL A C 1
ATOM 654 O O . VAL A 1 82 ? 4.192 2.034 -0.008 1.00 92.69 82 VAL A O 1
ATOM 657 N N . THR A 1 83 ? 5.340 0.440 1.081 1.00 91.50 83 THR A N 1
ATOM 658 C CA . THR A 1 83 ? 6.420 1.321 1.545 1.00 91.50 83 THR A CA 1
ATOM 659 C C . THR A 1 83 ? 7.758 0.776 1.076 1.00 91.50 83 THR A C 1
ATOM 661 O O . THR A 1 83 ? 8.009 -0.428 1.186 1.00 91.50 83 THR A O 1
ATOM 664 N N . ASN A 1 84 ? 8.625 1.666 0.609 1.00 91.00 84 ASN A N 1
ATOM 665 C CA . ASN A 1 84 ? 9.994 1.354 0.227 1.00 91.00 84 ASN A CA 1
ATOM 666 C C . ASN A 1 84 ? 10.896 2.542 0.556 1.00 91.00 84 ASN A C 1
ATOM 668 O O . ASN A 1 84 ? 10.527 3.684 0.270 1.00 91.00 84 ASN A O 1
ATOM 672 N N . SER A 1 85 ? 12.072 2.281 1.121 1.00 90.00 85 SER A N 1
ATOM 673 C CA . SER A 1 85 ? 13.069 3.319 1.387 1.00 90.00 85 SER A CA 1
ATOM 674 C C . SER A 1 85 ? 13.808 3.777 0.128 1.00 90.00 85 SER A C 1
ATOM 676 O O . SER A 1 85 ? 14.340 4.887 0.121 1.00 90.00 85 SER A O 1
ATOM 678 N N . ASP A 1 86 ? 13.835 2.969 -0.939 1.00 92.88 86 ASP A N 1
ATOM 679 C CA . ASP A 1 86 ? 14.476 3.353 -2.198 1.00 92.88 86 ASP A CA 1
ATOM 680 C C . ASP A 1 86 ? 13.576 4.292 -3.021 1.00 92.88 86 ASP A C 1
ATOM 682 O O . ASP A 1 86 ? 12.566 3.904 -3.616 1.00 92.88 86 ASP A O 1
ATOM 686 N N . ARG A 1 87 ? 13.963 5.571 -3.075 1.00 92.56 87 ARG A N 1
ATOM 687 C CA . ARG A 1 87 ? 13.251 6.597 -3.845 1.00 92.56 87 ARG A CA 1
ATOM 688 C C . ARG A 1 87 ? 13.308 6.358 -5.356 1.00 92.56 87 ARG A C 1
ATOM 690 O O . ARG A 1 87 ? 12.338 6.690 -6.036 1.00 92.56 87 ARG A O 1
ATOM 697 N N . GLN A 1 88 ? 14.414 5.844 -5.890 1.00 95.00 88 GLN A N 1
ATOM 698 C CA . GLN A 1 88 ? 14.541 5.603 -7.328 1.00 95.00 88 GLN A CA 1
ATOM 699 C C . GLN A 1 88 ? 13.637 4.451 -7.758 1.00 95.00 88 GLN A C 1
ATOM 701 O O . GLN A 1 88 ? 12.920 4.592 -8.749 1.00 95.00 88 GLN A O 1
ATOM 706 N N . GLU A 1 89 ? 13.582 3.371 -6.974 1.00 93.50 89 GLU A N 1
ATOM 707 C CA . GLU A 1 89 ? 12.652 2.268 -7.232 1.00 93.50 89 GLU A CA 1
ATOM 708 C C . GLU A 1 89 ? 11.193 2.749 -7.167 1.00 93.50 89 GLU A C 1
ATOM 710 O O . GLU A 1 89 ? 10.395 2.421 -8.045 1.00 93.50 89 GLU A O 1
ATOM 715 N N . ASN A 1 90 ? 10.844 3.595 -6.190 1.00 93.12 90 ASN A N 1
ATOM 716 C CA . ASN A 1 90 ? 9.503 4.183 -6.092 1.00 93.12 90 ASN A CA 1
ATOM 717 C C . ASN A 1 90 ? 9.127 5.010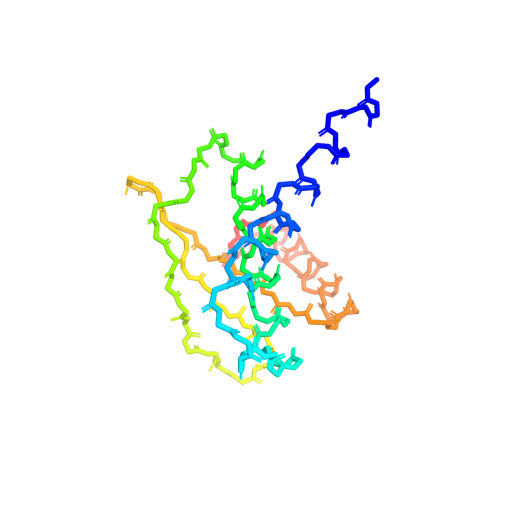 -7.334 1.00 93.12 90 ASN A C 1
ATOM 719 O O . ASN A 1 90 ? 8.029 4.863 -7.874 1.00 93.12 90 ASN A O 1
ATOM 723 N N . LEU A 1 91 ? 10.032 5.870 -7.813 1.00 95.69 91 LEU A N 1
ATOM 724 C CA . LEU A 1 91 ? 9.799 6.667 -9.022 1.00 95.69 91 LEU A CA 1
ATOM 725 C C . LEU A 1 91 ? 9.663 5.782 -10.266 1.00 95.69 91 LEU A C 1
ATOM 727 O O . LEU A 1 91 ? 8.767 6.013 -11.080 1.00 95.69 91 LEU A O 1
ATOM 731 N N . ALA A 1 92 ? 10.507 4.756 -10.390 1.00 94.44 92 ALA A N 1
ATOM 732 C CA . ALA A 1 92 ? 10.435 3.791 -11.479 1.00 94.44 92 ALA A CA 1
ATOM 733 C C . ALA A 1 92 ? 9.097 3.035 -11.463 1.00 94.44 92 ALA A C 1
ATOM 735 O O . ALA A 1 92 ? 8.429 2.951 -12.491 1.00 94.44 92 ALA A O 1
ATOM 736 N N . PHE A 1 93 ? 8.648 2.571 -10.293 1.00 92.81 93 PHE A N 1
ATOM 737 C CA . PHE A 1 93 ? 7.365 1.887 -10.126 1.00 92.81 93 PHE A CA 1
ATOM 738 C C . PHE A 1 93 ? 6.179 2.754 -10.571 1.00 92.81 93 PHE A C 1
ATOM 740 O O . PHE A 1 93 ? 5.319 2.287 -11.324 1.00 92.81 93 PHE A O 1
ATOM 747 N N . LEU A 1 94 ? 6.153 4.032 -10.177 1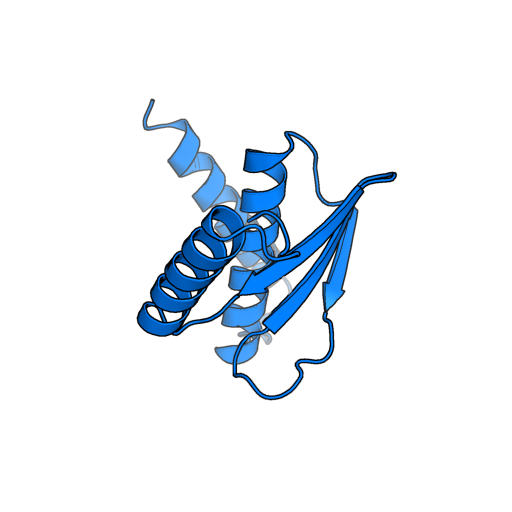.00 94.56 94 LEU A N 1
ATOM 748 C CA . LEU A 1 94 ? 5.131 4.984 -10.625 1.00 94.56 94 LEU A CA 1
ATOM 749 C C . LEU A 1 94 ? 5.195 5.224 -12.140 1.00 94.56 94 LEU A C 1
ATOM 751 O O . LEU A 1 94 ? 4.156 5.302 -12.797 1.00 94.56 94 LEU A O 1
A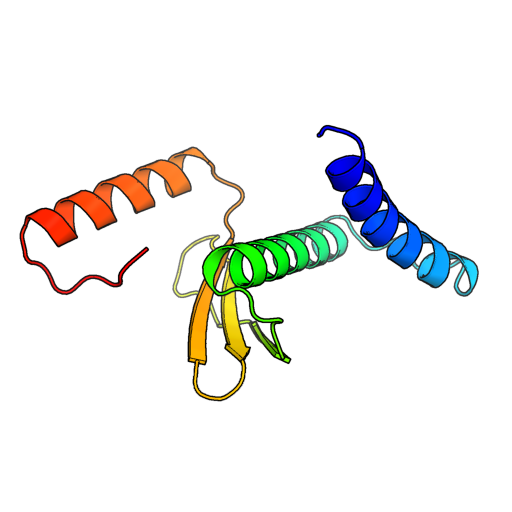TOM 755 N N . GLY A 1 95 ? 6.403 5.336 -12.698 1.00 96.12 95 GLY A N 1
ATOM 756 C CA . GLY A 1 95 ? 6.629 5.496 -14.134 1.00 96.12 95 GLY A CA 1
ATOM 757 C C . GLY A 1 95 ? 6.094 4.312 -14.940 1.00 96.12 95 GLY A C 1
ATOM 758 O O . GLY A 1 95 ? 5.284 4.507 -15.850 1.00 96.12 95 GLY A O 1
ATOM 759 N N . PHE A 1 96 ? 6.478 3.089 -14.567 1.00 94.81 96 PHE A N 1
ATOM 760 C CA . PHE A 1 96 ? 6.026 1.863 -15.225 1.00 94.81 96 PHE A CA 1
ATOM 761 C C . PHE A 1 96 ? 4.520 1.668 -15.102 1.00 94.81 96 PHE A C 1
ATOM 763 O O . PHE A 1 96 ? 3.862 1.394 -16.101 1.00 94.81 96 PHE A O 1
ATOM 770 N N . SER A 1 97 ? 3.947 1.890 -13.920 1.00 95.25 97 SER A N 1
ATOM 771 C CA . SER A 1 97 ? 2.503 1.729 -13.715 1.00 95.25 97 SER A CA 1
ATOM 772 C C . SER A 1 97 ? 1.696 2.698 -14.583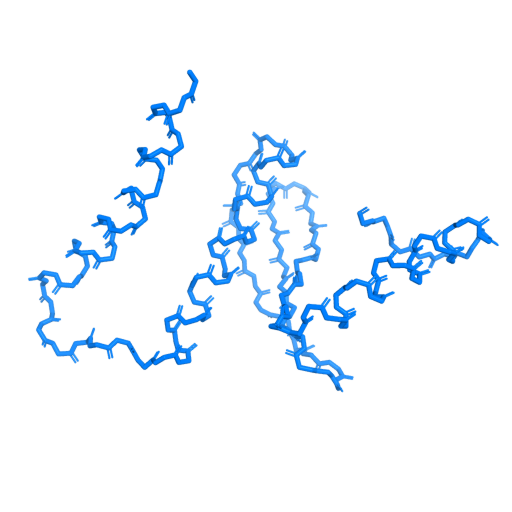 1.00 95.25 97 SER A C 1
ATOM 774 O O . SER A 1 97 ? 0.741 2.293 -15.246 1.00 95.25 97 SER A O 1
ATOM 776 N N . LYS A 1 98 ? 2.122 3.967 -14.677 1.00 95.75 98 LYS A N 1
ATOM 777 C CA . LYS A 1 98 ? 1.506 4.951 -15.584 1.00 95.75 98 LYS A CA 1
ATOM 778 C C . LYS A 1 98 ? 1.661 4.555 -17.051 1.00 95.75 98 LYS A C 1
ATOM 780 O O . LYS A 1 98 ? 0.712 4.704 -17.817 1.00 95.75 98 LYS A O 1
ATOM 785 N N . HIS A 1 99 ? 2.840 4.076 -17.446 1.00 96.81 99 HIS A N 1
ATOM 786 C CA . HIS A 1 99 ? 3.099 3.626 -18.812 1.00 96.81 99 HIS A CA 1
ATOM 787 C C . HIS A 1 99 ? 2.210 2.434 -19.191 1.00 96.81 99 HIS A C 1
ATOM 789 O O . HIS A 1 99 ? 1.499 2.502 -20.189 1.00 96.81 99 HIS A O 1
ATOM 795 N N . PHE A 1 100 ? 2.173 1.389 -18.363 1.00 97.00 100 PHE A N 1
ATOM 796 C CA . PHE A 1 100 ? 1.360 0.198 -18.601 1.00 97.00 100 PHE A CA 1
ATOM 797 C C . PHE A 1 100 ? -0.138 0.503 -18.607 1.00 97.00 100 PHE A C 1
ATOM 799 O O . PHE A 1 100 ? -0.844 0.015 -19.488 1.00 97.00 100 PHE A O 1
ATOM 806 N N . ARG A 1 101 ? -0.619 1.386 -17.719 1.00 96.00 101 ARG A N 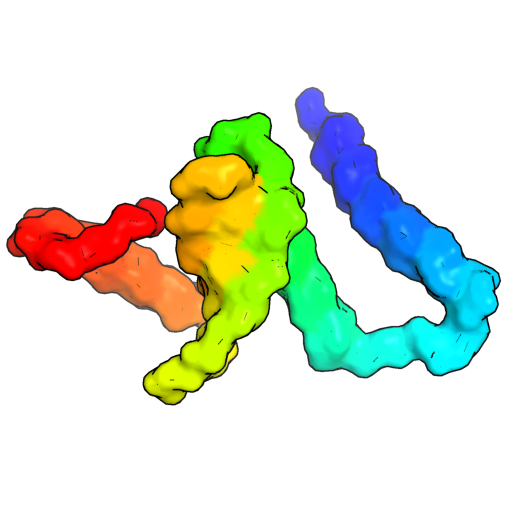1
ATOM 807 C CA . ARG A 1 101 ? -2.012 1.857 -17.755 1.00 96.00 101 ARG A CA 1
ATOM 808 C C . ARG A 1 101 ? -2.335 2.568 -19.071 1.00 96.00 101 ARG A C 1
ATOM 810 O O . ARG A 1 101 ? -3.371 2.301 -19.667 1.00 96.00 101 ARG A O 1
ATOM 817 N N . ARG A 1 102 ? -1.444 3.445 -19.555 1.00 96.31 102 ARG A N 1
ATOM 818 C CA . ARG A 1 102 ? -1.604 4.132 -20.855 1.00 96.31 102 ARG A CA 1
ATOM 819 C C . ARG A 1 102 ? -1.567 3.171 -22.042 1.00 96.31 102 ARG A C 1
ATOM 821 O O . ARG A 1 102 ? -2.222 3.437 -23.040 1.00 96.31 102 ARG A O 1
ATOM 828 N N . ALA A 1 103 ? -0.835 2.067 -21.922 1.00 97.50 103 ALA A N 1
ATOM 829 C CA . ALA A 1 103 ? -0.796 1.000 -22.916 1.00 97.50 103 ALA A CA 1
ATOM 830 C C . ALA A 1 103 ? -2.020 0.058 -22.858 1.00 97.50 103 ALA A C 1
ATOM 832 O O . ALA A 1 103 ? -2.080 -0.898 -23.624 1.00 97.50 103 ALA A O 1
ATOM 833 N N . GLY A 1 104 ? -2.985 0.298 -21.959 1.00 96.88 104 GLY A N 1
ATOM 834 C CA . GLY A 1 104 ? -4.190 -0.526 -21.821 1.00 96.88 104 GLY A CA 1
ATOM 835 C C . GLY A 1 104 ? -3.967 -1.859 -21.101 1.00 96.88 104 GLY A C 1
ATOM 836 O O . GLY A 1 104 ? -4.829 -2.732 -21.159 1.00 96.88 104 GLY A O 1
ATOM 837 N N . LEU A 1 105 ? -2.827 -2.037 -20.424 1.00 97.50 105 LEU A N 1
ATOM 838 C CA . LEU A 1 105 ? -2.560 -3.249 -19.654 1.00 97.50 105 LEU A CA 1
ATOM 839 C C . LEU A 1 105 ? -3.342 -3.245 -18.328 1.00 97.50 105 LEU A C 1
ATOM 841 O O . LEU A 1 105 ? -3.511 -2.179 -17.724 1.00 97.50 105 LEU A O 1
ATOM 845 N N . PRO A 1 106 ? -3.781 -4.422 -17.836 1.00 94.75 106 PRO A N 1
ATOM 846 C CA . PRO A 1 106 ? -4.527 -4.546 -16.588 1.00 94.75 106 PRO A CA 1
ATOM 847 C C . PRO A 1 106 ? -3.591 -4.375 -15.386 1.00 94.75 106 PRO A C 1
ATOM 849 O O . PRO A 1 106 ? -3.132 -5.341 -14.778 1.00 94.75 106 PRO A O 1
ATOM 852 N N . VAL A 1 107 ? -3.288 -3.124 -15.053 1.00 94.00 107 VAL A N 1
ATOM 853 C CA . VAL A 1 107 ? -2.516 -2.753 -13.864 1.00 94.00 107 VAL A CA 1
ATOM 854 C C . VAL A 1 107 ? -3.419 -2.098 -12.818 1.00 94.00 107 VAL A C 1
ATOM 856 O O . VAL A 1 107 ? -4.397 -1.444 -13.189 1.00 94.00 107 VAL A O 1
ATOM 859 N N . PRO A 1 108 ? -3.108 -2.241 -11.516 1.00 90.31 108 PRO A N 1
ATOM 860 C CA . PRO A 1 108 ? -3.817 -1.512 -10.475 1.00 90.31 108 PRO A CA 1
ATOM 861 C C . PRO A 1 108 ? -3.747 0.001 -10.691 1.00 90.31 108 PRO A C 1
ATOM 863 O O . PRO A 1 108 ? -2.747 0.536 -11.176 1.00 90.31 108 PRO A O 1
ATOM 866 N N . GLU A 1 109 ? -4.804 0.693 -10.282 1.00 89.00 109 GLU A N 1
ATOM 867 C CA . GLU A 1 109 ? -4.761 2.139 -10.104 1.00 89.00 109 GLU A CA 1
ATOM 868 C C . GLU A 1 109 ? -3.863 2.494 -8.911 1.00 89.00 109 GLU A C 1
ATOM 870 O O . GLU A 1 109 ? -3.914 1.833 -7.872 1.00 89.00 109 GLU A O 1
ATOM 875 N N . ILE A 1 110 ? -3.023 3.516 -9.100 1.00 89.94 110 ILE A N 1
ATOM 876 C CA . ILE A 1 110 ? -2.098 4.068 -8.103 1.00 89.94 110 ILE A CA 1
ATOM 877 C C . ILE A 1 110 ? -2.359 5.558 -7.972 1.00 89.94 110 ILE A C 1
ATOM 879 O O . ILE A 1 110 ? -2.418 6.215 -9.041 1.00 89.94 110 ILE A O 1
#

pLDDT: mean 78.48, std 21.42, range [37.72, 97.5]